Protein AF-A0A7D9KHF2-F1 (afdb_monomer)

Secondary structure (DSSP, 8-state):
-----S---HHHHHHHHHHHHHTPPTT--GGG-EEEE---GGGTTHHHHHHHSTT-EEEEPPTT-GGG-THHHHHHHHHHHHHHH-------SS-HHHHHHHHHHHHHHHHHTT--GGGT-------

Structure (mmCIF, N/CA/C/O backbone):
data_AF-A0A7D9KHF2-F1
#
_entry.id   AF-A0A7D9KHF2-F1
#
loop_
_atom_site.group_PDB
_atom_site.id
_atom_site.type_symbol
_atom_site.label_atom_id
_atom_site.label_alt_id
_atom_site.label_comp_id
_atom_site.label_asym_id
_atom_site.label_entity_id
_atom_site.label_seq_id
_atom_site.pdbx_PDB_ins_code
_atom_site.Cartn_x
_atom_site.Cartn_y
_atom_site.Cartn_z
_atom_site.occupancy
_atom_site.B_iso_or_equiv
_atom_site.auth_seq_id
_atom_site.auth_comp_id
_atom_site.auth_asym_id
_atom_site.auth_atom_id
_atom_site.pdbx_PDB_model_num
ATOM 1 N N . MET A 1 1 ? -7.378 4.251 -11.908 1.0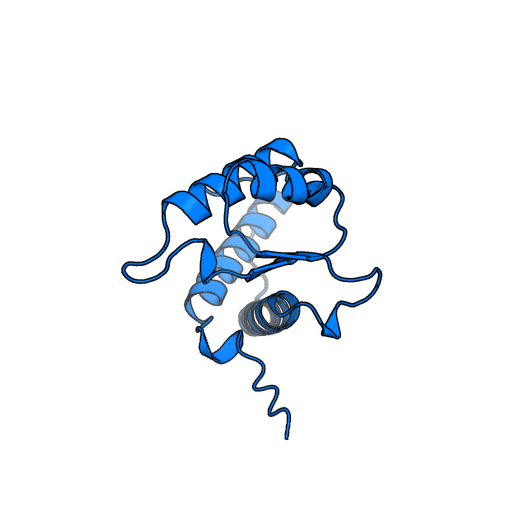0 49.62 1 MET A N 1
ATOM 2 C CA . MET A 1 1 ? -6.476 4.882 -10.918 1.00 49.62 1 MET A CA 1
ATOM 3 C C . MET A 1 1 ? -5.394 5.644 -11.676 1.00 49.62 1 MET A C 1
ATOM 5 O O . MET A 1 1 ? -4.869 5.097 -12.636 1.00 49.62 1 MET A O 1
ATOM 9 N N . ILE A 1 2 ? -5.098 6.900 -11.329 1.00 66.81 2 ILE A N 1
ATOM 10 C CA . ILE A 1 2 ? -4.013 7.657 -11.983 1.00 66.81 2 ILE A CA 1
ATOM 11 C C . ILE A 1 2 ? -2.679 7.158 -11.415 1.00 66.81 2 ILE A C 1
ATOM 13 O O . ILE A 1 2 ? -2.473 7.207 -10.202 1.00 66.81 2 ILE A O 1
ATOM 17 N N . ARG A 1 3 ? -1.773 6.669 -12.272 1.00 79.31 3 ARG A N 1
ATOM 18 C CA . ARG A 1 3 ? -0.438 6.231 -11.841 1.00 79.31 3 ARG A CA 1
ATOM 19 C C . ARG A 1 3 ? 0.366 7.428 -11.342 1.00 79.31 3 ARG A C 1
ATOM 21 O O . ARG A 1 3 ? 0.515 8.426 -12.044 1.00 79.31 3 ARG A O 1
ATOM 28 N N . ARG A 1 4 ? 0.942 7.298 -10.147 1.00 82.50 4 ARG A N 1
ATOM 29 C CA . ARG A 1 4 ? 1.852 8.285 -9.562 1.00 82.50 4 ARG A CA 1
ATOM 30 C C . ARG A 1 4 ? 3.251 7.696 -9.438 1.00 82.50 4 ARG A C 1
ATOM 32 O O . ARG A 1 4 ? 3.423 6.637 -8.847 1.00 82.50 4 ARG A O 1
ATOM 39 N N . ARG A 1 5 ? 4.251 8.415 -9.950 1.00 85.94 5 ARG A N 1
ATOM 40 C CA . ARG A 1 5 ? 5.672 8.077 -9.791 1.00 85.94 5 ARG A CA 1
ATOM 41 C C . ARG A 1 5 ? 6.340 8.941 -8.723 1.00 85.94 5 ARG A C 1
ATOM 43 O O . ARG A 1 5 ? 5.871 10.033 -8.401 1.00 85.94 5 ARG A O 1
ATOM 50 N N . GLY A 1 6 ? 7.460 8.447 -8.199 1.00 86.75 6 GLY A N 1
ATOM 51 C CA . GLY A 1 6 ? 8.242 9.099 -7.148 1.00 86.75 6 GLY A CA 1
ATOM 52 C C . GLY A 1 6 ? 7.838 8.678 -5.734 1.00 86.75 6 GLY A C 1
ATOM 53 O O . GLY A 1 6 ? 6.981 7.822 -5.536 1.00 86.75 6 GLY A O 1
ATOM 54 N N . ALA A 1 7 ? 8.489 9.277 -4.736 1.00 85.56 7 ALA A N 1
ATOM 55 C CA . ALA A 1 7 ? 8.299 8.893 -3.341 1.00 85.56 7 ALA A CA 1
ATOM 56 C C . ALA A 1 7 ? 6.873 9.185 -2.844 1.00 85.56 7 ALA A C 1
ATOM 58 O O . ALA A 1 7 ? 6.344 10.294 -3.005 1.00 85.56 7 ALA A O 1
ATOM 59 N N . PHE A 1 8 ? 6.285 8.201 -2.167 1.00 88.56 8 PHE A N 1
ATOM 60 C CA . PHE A 1 8 ? 5.020 8.351 -1.464 1.00 88.56 8 PHE A CA 1
ATOM 61 C C . PHE A 1 8 ? 5.277 8.994 -0.096 1.00 88.56 8 PHE A C 1
ATOM 63 O O . PHE A 1 8 ? 5.913 8.406 0.772 1.00 88.56 8 PHE A O 1
ATOM 70 N N . LYS A 1 9 ? 4.870 10.257 0.068 1.00 92.81 9 LYS A N 1
ATOM 71 C CA . LYS A 1 9 ? 5.149 11.064 1.269 1.00 92.81 9 LYS A CA 1
ATOM 72 C C . LYS A 1 9 ? 4.030 10.929 2.297 1.00 92.81 9 LYS A C 1
ATOM 74 O O . LYS A 1 9 ? 2.887 10.684 1.921 1.00 92.81 9 LYS A O 1
ATOM 79 N N . SER A 1 10 ? 4.331 11.205 3.564 1.00 93.38 10 SER A N 1
ATOM 80 C CA . SER A 1 10 ? 3.392 10.985 4.671 1.00 93.38 10 SER A CA 1
ATOM 81 C C . SER A 1 10 ? 2.067 11.734 4.561 1.00 93.38 10 SER A C 1
ATOM 83 O O . SER A 1 10 ? 1.017 11.135 4.760 1.00 93.38 10 SER A O 1
ATOM 85 N N . ASN A 1 11 ? 2.077 13.002 4.142 1.00 93.50 11 ASN A N 1
ATOM 86 C CA . ASN A 1 11 ? 0.830 13.746 3.913 1.00 93.50 11 ASN A CA 1
ATOM 87 C C . ASN A 1 11 ? -0.024 13.134 2.792 1.00 93.50 11 ASN A C 1
ATOM 89 O O . ASN A 1 11 ? -1.244 13.115 2.894 1.00 93.50 11 ASN A O 1
ATOM 93 N N . THR A 1 12 ? 0.606 12.635 1.721 1.00 92.31 12 THR A N 1
ATOM 94 C CA . THR A 1 12 ? -0.139 11.958 0.652 1.00 92.31 12 THR A CA 1
ATOM 95 C C . THR A 1 12 ? -0.698 10.632 1.149 1.00 92.31 12 THR A C 1
ATOM 97 O O . THR A 1 12 ? -1.858 10.346 0.891 1.00 92.31 12 THR A O 1
ATOM 100 N N . ALA A 1 13 ? 0.106 9.844 1.861 1.00 92.06 13 ALA A N 1
ATOM 101 C CA . ALA A 1 13 ? -0.331 8.566 2.403 1.00 92.06 13 ALA A CA 1
ATOM 102 C C . ALA A 1 13 ? -1.542 8.734 3.328 1.00 92.06 13 ALA A C 1
ATOM 104 O O . ALA A 1 13 ? -2.514 7.997 3.200 1.00 92.06 13 ALA A O 1
ATOM 105 N N . LYS A 1 14 ? -1.507 9.748 4.204 1.00 93.44 14 LYS A N 1
ATOM 106 C CA . LYS A 1 14 ? -2.625 10.110 5.079 1.00 93.44 14 LYS A CA 1
ATOM 107 C C . LYS A 1 14 ? -3.884 10.456 4.280 1.00 93.44 14 LYS A C 1
ATOM 109 O O . LYS A 1 14 ? -4.930 9.867 4.517 1.00 93.44 14 LYS A O 1
ATOM 114 N N . ALA A 1 15 ? -3.773 11.380 3.320 1.00 93.19 15 ALA A N 1
ATOM 115 C CA . ALA A 1 15 ? -4.910 11.808 2.503 1.00 93.19 15 ALA A CA 1
ATOM 116 C C . ALA A 1 15 ? -5.534 10.639 1.725 1.00 93.19 15 ALA A C 1
ATOM 118 O O . ALA A 1 15 ? -6.750 10.504 1.695 1.00 93.19 15 ALA A O 1
ATOM 119 N N . TRP A 1 16 ? -4.697 9.763 1.166 1.00 92.25 16 TRP A N 1
ATOM 120 C CA . TRP A 1 16 ? -5.145 8.557 0.474 1.00 92.25 16 TRP A CA 1
ATOM 121 C C . TRP A 1 16 ? -5.898 7.592 1.402 1.00 92.25 16 TRP A C 1
ATOM 123 O O . TRP A 1 16 ? -6.924 7.044 1.011 1.00 92.25 16 TRP A O 1
ATOM 133 N N . LEU A 1 17 ? -5.418 7.399 2.635 1.00 92.56 17 LEU A N 1
ATOM 134 C CA . LEU A 1 17 ? -6.090 6.544 3.613 1.00 92.56 17 LEU A CA 1
ATOM 135 C C . LEU A 1 17 ? -7.469 7.103 3.995 1.00 92.56 17 LEU A C 1
ATOM 137 O O . LEU A 1 17 ? -8.433 6.347 4.041 1.00 92.56 17 LEU A O 1
ATOM 141 N N . LEU A 1 18 ? -7.573 8.411 4.236 1.00 93.25 18 LEU A N 1
ATOM 142 C CA . LEU A 1 18 ? -8.850 9.058 4.557 1.00 93.25 18 LEU A CA 1
ATOM 143 C C . LEU A 1 18 ? -9.846 8.943 3.397 1.00 93.25 18 LEU A C 1
ATOM 145 O O . LEU A 1 18 ? -10.973 8.512 3.613 1.00 93.25 18 LEU A O 1
ATOM 149 N N . GLU A 1 19 ? -9.406 9.216 2.167 1.00 93.06 19 GLU A N 1
ATOM 150 C CA . GLU A 1 19 ? -10.228 9.043 0.962 1.00 93.06 19 GLU A CA 1
ATOM 151 C C . GLU A 1 19 ? -10.720 7.592 0.817 1.00 93.06 19 GLU A C 1
ATOM 153 O O . GLU A 1 19 ? -11.880 7.353 0.487 1.00 93.06 19 GLU A O 1
ATOM 158 N N . MET A 1 20 ? -9.870 6.601 1.107 1.00 91.38 20 MET A N 1
ATOM 159 C CA . MET A 1 20 ? -10.262 5.189 1.078 1.00 91.38 20 MET A CA 1
ATOM 160 C C . MET A 1 20 ? -11.319 4.856 2.143 1.00 91.38 20 MET A C 1
ATOM 162 O O . MET A 1 20 ? -12.248 4.102 1.859 1.00 91.38 20 MET A O 1
ATOM 166 N N . LEU A 1 21 ? -11.198 5.414 3.352 1.00 91.25 21 LEU A N 1
ATOM 167 C CA . LEU A 1 21 ? -12.165 5.214 4.438 1.00 91.25 21 LEU A CA 1
ATOM 168 C C . LEU A 1 21 ? -13.515 5.896 4.159 1.00 91.25 21 LEU A C 1
ATOM 170 O O . LEU A 1 21 ? -14.556 5.373 4.548 1.00 91.25 21 LEU A O 1
ATOM 174 N N . GLU A 1 22 ? -13.517 7.024 3.449 1.00 91.44 22 GLU A N 1
ATOM 175 C CA . GLU A 1 22 ? -14.744 7.698 2.996 1.00 91.44 22 GLU A CA 1
ATOM 176 C C . GLU A 1 22 ? -15.474 6.919 1.889 1.00 91.44 22 GLU A C 1
ATOM 178 O O . GLU A 1 22 ? -16.685 7.060 1.725 1.00 91.44 22 GLU A O 1
ATOM 183 N N . ASN A 1 23 ? -14.753 6.071 1.150 1.00 92.06 23 ASN A N 1
ATOM 184 C CA . ASN A 1 23 ? -15.265 5.305 0.012 1.00 92.06 23 ASN A CA 1
ATOM 185 C C . ASN A 1 23 ? -15.321 3.792 0.290 1.00 92.06 23 ASN A C 1
ATOM 187 O O . ASN A 1 23 ? -15.095 2.975 -0.609 1.00 92.06 23 ASN A O 1
ATOM 191 N N . LEU A 1 24 ? -15.611 3.402 1.536 1.00 88.75 24 LEU A N 1
ATOM 192 C CA . LEU A 1 24 ? -15.752 1.992 1.898 1.00 88.75 24 LEU A CA 1
ATOM 193 C C . LEU A 1 24 ? -16.899 1.311 1.121 1.00 88.75 24 LEU A C 1
ATOM 195 O O . LEU A 1 24 ? -17.916 1.944 0.819 1.00 88.75 24 LEU A O 1
ATOM 199 N N . PRO A 1 25 ? -16.768 0.006 0.804 1.00 89.00 25 PRO A N 1
ATOM 200 C CA . PRO A 1 25 ? -17.836 -0.753 0.165 1.00 89.00 25 PRO A CA 1
ATOM 201 C C . PRO A 1 25 ? -19.138 -0.730 0.974 1.00 89.00 25 PRO A C 1
ATOM 203 O O . PRO A 1 25 ? -19.124 -0.681 2.204 1.00 89.00 25 PRO A O 1
ATOM 206 N N . LEU A 1 26 ? -20.275 -0.841 0.280 1.00 89.56 26 LEU A N 1
ATOM 207 C CA . LEU A 1 26 ? -21.589 -0.872 0.922 1.00 89.56 26 LEU A CA 1
ATOM 208 C C . LEU A 1 26 ? -21.657 -1.979 1.988 1.00 89.56 26 LEU A C 1
ATOM 210 O O . LEU A 1 26 ? -21.361 -3.140 1.708 1.00 89.56 26 LEU A O 1
ATOM 214 N N . GLY A 1 27 ? -22.088 -1.613 3.195 1.00 87.94 27 GLY A N 1
ATOM 215 C CA . GLY A 1 27 ? -22.204 -2.534 4.329 1.00 87.94 27 GLY A CA 1
ATOM 216 C C . GLY A 1 27 ? -20.936 -2.675 5.175 1.00 87.94 27 GLY A C 1
ATOM 217 O O . GLY A 1 27 ? -20.988 -3.363 6.189 1.00 87.94 27 GLY A O 1
ATOM 218 N N . ILE A 1 28 ? -19.834 -2.012 4.806 1.00 89.44 28 ILE A N 1
ATOM 219 C CA . ILE A 1 28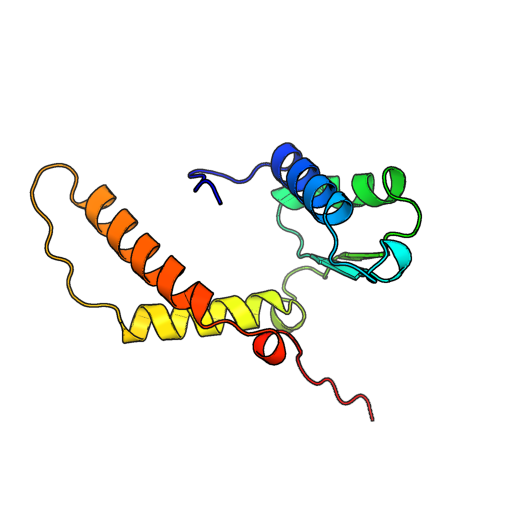 ? -18.644 -1.876 5.651 1.00 89.44 28 ILE A CA 1
ATOM 220 C C . ILE A 1 28 ? -18.638 -0.483 6.275 1.00 89.44 28 ILE A C 1
ATOM 222 O O . ILE A 1 28 ? -18.743 0.528 5.583 1.00 89.44 28 ILE A O 1
ATOM 226 N N . THR A 1 29 ? -18.500 -0.436 7.593 1.00 91.00 29 THR A N 1
ATOM 227 C CA . THR A 1 29 ? -18.404 0.797 8.378 1.00 91.00 29 THR A CA 1
ATOM 228 C C . THR A 1 29 ? -17.001 0.939 8.960 1.00 91.00 29 THR A C 1
ATOM 230 O O . THR A 1 29 ? -16.298 -0.053 9.151 1.00 91.00 29 THR A O 1
ATOM 233 N N . VAL A 1 30 ? -16.565 2.167 9.239 1.00 90.88 30 VAL A N 1
ATOM 234 C CA . VAL A 1 30 ? -15.194 2.457 9.706 1.00 90.88 30 VAL A CA 1
ATOM 235 C C . VAL A 1 30 ? -14.825 1.683 10.981 1.00 90.88 30 VAL A C 1
ATOM 237 O O . VAL A 1 30 ? -13.700 1.208 11.105 1.00 90.88 30 VAL A O 1
ATOM 240 N N . ASP A 1 31 ? -15.773 1.493 11.895 1.00 92.31 31 ASP A N 1
ATOM 241 C CA . ASP A 1 31 ? -15.616 0.729 13.140 1.00 92.31 31 ASP A CA 1
ATOM 242 C C . ASP A 1 31 ? -15.425 -0.782 12.932 1.00 92.31 31 ASP A C 1
ATOM 244 O O . ASP A 1 31 ? -14.897 -1.469 13.804 1.00 92.31 31 ASP A O 1
ATOM 248 N N . SER A 1 32 ? -15.798 -1.301 11.760 1.00 90.25 32 SER A N 1
ATOM 249 C CA . SER A 1 32 ? -15.538 -2.689 11.358 1.00 90.25 32 SER A CA 1
ATOM 250 C C . SER A 1 32 ? -14.179 -2.885 10.670 1.00 90.25 32 SER A C 1
ATOM 252 O O . SER A 1 32 ? -13.801 -4.016 10.355 1.00 90.25 32 SER A O 1
ATOM 254 N N . VAL A 1 33 ? -13.431 -1.801 10.431 1.00 89.62 33 VAL A N 1
ATOM 255 C CA . VAL A 1 33 ? -12.158 -1.822 9.704 1.00 89.62 33 VAL A CA 1
ATOM 256 C C . VAL A 1 33 ? -10.977 -1.775 10.670 1.00 89.62 33 VAL A C 1
ATOM 258 O O . VAL A 1 33 ? -10.878 -0.912 11.543 1.00 89.62 33 VAL A O 1
ATOM 261 N N . VAL A 1 34 ? -10.020 -2.678 10.445 1.00 90.50 34 VAL A N 1
ATOM 262 C CA . VAL A 1 34 ? -8.692 -2.635 11.062 1.00 90.50 34 VAL A CA 1
ATOM 263 C C . VAL A 1 34 ? -7.664 -2.309 9.986 1.00 90.50 34 VAL A C 1
ATOM 265 O O . VAL A 1 34 ? -7.476 -3.078 9.043 1.00 90.50 34 VAL A O 1
ATOM 268 N N . VAL A 1 35 ? -6.968 -1.184 10.131 1.00 90.31 35 VAL A N 1
ATOM 269 C CA . VAL A 1 35 ? -5.853 -0.818 9.250 1.00 90.31 35 VAL A CA 1
ATOM 270 C C . VAL A 1 35 ? -4.570 -1.411 9.815 1.00 90.31 35 VAL A C 1
ATOM 272 O O . VAL A 1 35 ? -4.139 -1.039 10.903 1.00 90.31 35 VAL A O 1
ATOM 275 N N . VAL A 1 36 ? -3.952 -2.327 9.070 1.00 89.81 36 VAL A N 1
ATOM 276 C CA . VAL A 1 36 ? -2.659 -2.934 9.416 1.00 89.81 36 VAL A CA 1
ATOM 277 C C . VAL A 1 36 ? -1.559 -2.270 8.591 1.00 89.81 36 VAL A C 1
ATOM 279 O O . VAL A 1 36 ? -1.651 -2.246 7.364 1.00 89.81 36 VAL A O 1
ATOM 282 N N . CYS A 1 37 ? -0.511 -1.745 9.230 1.00 90.12 37 CYS A N 1
ATOM 283 C CA . CYS A 1 37 ? 0.610 -1.127 8.514 1.00 90.12 37 CYS 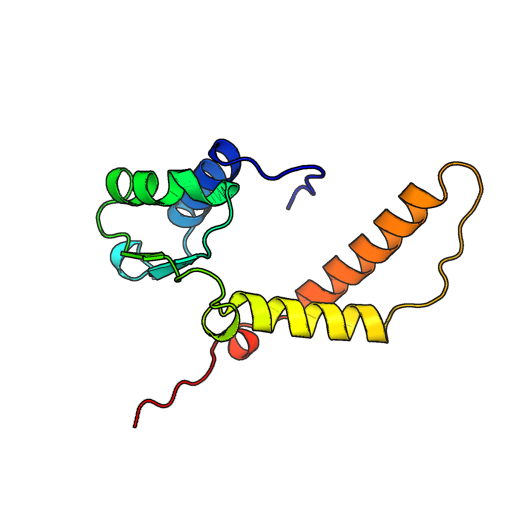A CA 1
ATOM 284 C C . CYS A 1 37 ? 1.974 -1.459 9.130 1.00 90.12 37 CYS A C 1
ATOM 286 O O . CYS A 1 37 ? 2.092 -1.776 10.312 1.00 90.12 37 CYS A O 1
ATOM 288 N N . ASP A 1 38 ? 3.030 -1.3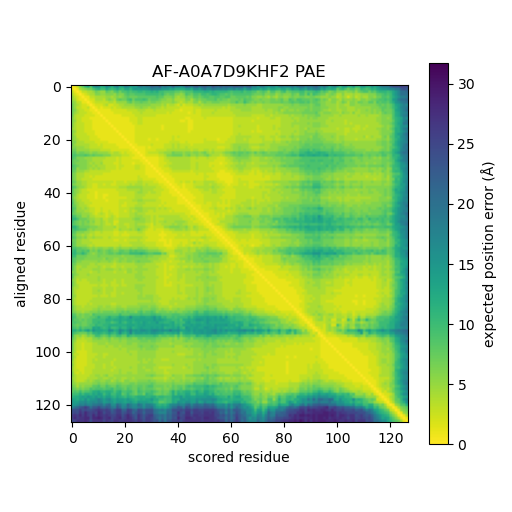32 8.327 1.00 89.88 38 ASP A N 1
ATOM 289 C CA . ASP A 1 38 ? 4.412 -1.392 8.800 1.00 89.88 38 ASP A CA 1
ATOM 290 C C . ASP A 1 38 ? 4.933 -0.010 9.251 1.00 89.88 38 ASP A C 1
ATOM 292 O O . ASP A 1 38 ? 4.233 1.007 9.202 1.00 89.88 38 ASP A O 1
ATOM 296 N N . ASN A 1 39 ? 6.201 0.034 9.665 1.00 89.50 39 ASN A N 1
ATOM 297 C CA . ASN A 1 39 ? 6.866 1.239 10.166 1.00 89.50 39 ASN A CA 1
ATOM 298 C C . ASN A 1 39 ? 7.545 2.092 9.083 1.00 89.50 39 ASN A C 1
ATOM 300 O O . ASN A 1 39 ? 8.496 2.817 9.382 1.00 89.50 39 ASN A O 1
ATOM 304 N N . ALA A 1 40 ? 7.085 2.034 7.829 1.00 88.81 40 ALA A N 1
ATOM 305 C CA . ALA A 1 40 ? 7.637 2.885 6.781 1.00 88.81 40 ALA A CA 1
ATOM 306 C C . ALA A 1 40 ? 7.495 4.386 7.137 1.00 88.81 40 ALA A C 1
ATOM 308 O O . ALA A 1 40 ? 6.457 4.800 7.664 1.00 88.81 40 ALA A O 1
ATOM 309 N N . PRO A 1 41 ? 8.482 5.252 6.815 1.00 91.19 41 PRO A N 1
ATOM 310 C CA . PRO A 1 41 ? 8.432 6.678 7.166 1.00 91.19 41 PRO A CA 1
ATOM 311 C C . PRO A 1 41 ? 7.203 7.429 6.630 1.00 91.19 41 PRO A C 1
ATOM 313 O O . PRO A 1 41 ? 6.752 8.412 7.224 1.00 91.19 41 PRO A O 1
ATOM 316 N N . CYS A 1 42 ? 6.633 6.975 5.511 1.00 92.06 42 CYS A N 1
ATOM 317 C CA . CYS A 1 42 ? 5.400 7.528 4.957 1.00 92.06 42 CYS A CA 1
ATOM 318 C C . CYS A 1 42 ? 4.165 7.264 5.838 1.00 92.06 42 CYS A C 1
ATOM 320 O O . CYS A 1 42 ? 3.213 8.029 5.766 1.00 92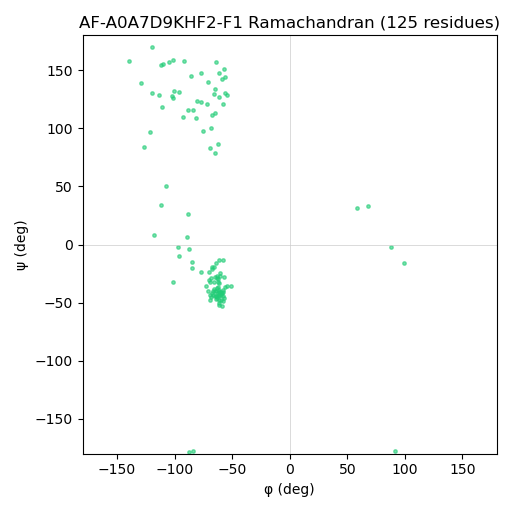.06 42 CYS A O 1
ATOM 322 N N . HIS A 1 43 ? 4.181 6.269 6.724 1.00 91.62 43 HIS A N 1
ATOM 323 C CA . HIS A 1 43 ? 3.067 5.957 7.628 1.00 91.62 43 HIS A CA 1
ATOM 324 C C . HIS A 1 43 ? 3.138 6.723 8.957 1.00 91.62 43 HIS A C 1
ATOM 326 O O . HIS A 1 43 ? 2.336 6.482 9.852 1.00 91.62 43 HIS A O 1
ATOM 332 N N . SER A 1 44 ? 4.083 7.658 9.111 1.00 92.00 44 SER A N 1
ATOM 333 C CA . SER A 1 44 ? 4.302 8.445 10.341 1.00 92.00 44 SER A CA 1
ATOM 334 C C . SER A 1 44 ? 3.100 9.266 10.827 1.00 92.00 44 SER A C 1
ATOM 336 O O . SER A 1 44 ? 3.137 9.766 11.944 1.00 92.00 44 SER A O 1
ATOM 338 N N . LYS A 1 45 ? 2.068 9.437 9.994 1.00 92.12 45 LYS A N 1
ATOM 339 C CA . LYS A 1 45 ? 0.876 10.244 10.294 1.00 92.12 45 LYS A CA 1
ATOM 340 C C . LYS A 1 45 ? -0.426 9.446 10.311 1.00 92.12 45 LYS A C 1
ATOM 342 O O . LYS A 1 45 ? -1.496 10.043 10.338 1.00 92.12 45 LYS A O 1
ATOM 347 N N . PHE A 1 46 ? -0.368 8.119 10.222 1.00 91.00 46 PHE A N 1
ATOM 348 C CA . PHE A 1 46 ? -1.584 7.307 10.135 1.00 91.00 46 PHE A CA 1
ATOM 349 C C . PHE A 1 46 ? -2.378 7.295 11.444 1.00 91.00 46 PHE A C 1
ATOM 351 O O . PHE A 1 46 ? -3.601 7.268 11.410 1.00 91.00 46 PHE A O 1
ATOM 358 N N . GLU A 1 47 ? -1.714 7.416 12.591 1.00 88.00 47 GLU A N 1
ATOM 359 C CA . GLU A 1 47 ? -2.367 7.542 13.896 1.00 88.00 47 GLU A CA 1
ATOM 360 C C . GLU A 1 47 ? -3.225 8.803 14.003 1.00 88.00 47 GLU A C 1
ATOM 362 O O . GLU A 1 47 ? -4.235 8.800 14.701 1.00 88.00 47 GLU A O 1
ATOM 367 N N . GLU A 1 48 ? -2.868 9.873 13.284 1.00 91.12 48 GLU A N 1
ATOM 368 C CA . GLU A 1 48 ? -3.693 11.082 13.222 1.00 91.12 48 GLU A CA 1
ATOM 369 C C . GLU A 1 48 ? -5.063 10.784 12.582 1.00 91.12 48 GLU A C 1
ATOM 371 O O . GLU A 1 48 ? -6.053 11.412 12.949 1.00 91.12 48 GLU A O 1
ATOM 376 N N . CYS A 1 49 ? -5.155 9.795 11.680 1.00 87.12 49 CYS A N 1
ATOM 377 C CA . CYS A 1 49 ? -6.424 9.398 11.060 1.00 87.12 49 CYS A CA 1
ATOM 378 C C . CYS A 1 49 ? -7.415 8.810 12.069 1.00 87.12 49 CYS A C 1
ATOM 380 O O . CYS A 1 49 ? -8.614 8.936 11.862 1.00 87.12 49 CYS A O 1
ATOM 382 N N . VAL A 1 50 ? -6.945 8.192 13.159 1.00 85.31 50 VAL A N 1
ATOM 383 C CA . VAL A 1 50 ? -7.824 7.643 14.209 1.00 85.31 50 VAL A CA 1
ATOM 384 C C . VAL A 1 50 ? -8.572 8.764 14.936 1.00 85.31 50 VAL A C 1
ATOM 386 O O . VAL A 1 50 ? -9.715 8.590 15.348 1.00 85.31 50 VAL A O 1
ATOM 389 N N . ILE A 1 51 ? -7.946 9.938 15.061 1.00 85.25 51 ILE A N 1
ATOM 390 C CA . ILE A 1 51 ? -8.577 11.129 15.643 1.00 85.25 51 ILE A CA 1
ATOM 391 C C . ILE A 1 51 ? -9.637 11.687 14.684 1.00 85.25 51 ILE A C 1
ATOM 393 O O . ILE A 1 51 ? -10.704 12.111 15.119 1.00 85.25 51 ILE A O 1
ATOM 397 N N . GLU A 1 52 ? -9.342 11.685 13.384 1.00 86.38 52 GLU A N 1
ATOM 398 C CA . GLU A 1 52 ? -10.231 12.210 12.339 1.00 86.38 52 GLU A CA 1
ATOM 399 C C . GLU A 1 52 ? -11.393 11.263 12.002 1.00 86.38 52 GLU A C 1
ATOM 401 O O . GLU A 1 52 ? -12.432 11.721 11.535 1.00 86.38 52 GLU A O 1
ATOM 406 N N . GLN A 1 53 ? -11.242 9.962 12.267 1.00 88.00 53 GLN A N 1
ATOM 407 C CA . GLN A 1 53 ? -12.225 8.917 11.980 1.00 88.00 53 GLN A CA 1
ATOM 408 C C . GLN A 1 53 ? -12.527 8.098 13.248 1.00 88.00 53 GLN A C 1
ATOM 410 O O . GLN A 1 53 ? -11.931 7.035 13.462 1.00 88.00 53 GLN A O 1
ATOM 415 N N . PRO A 1 54 ? -13.447 8.574 14.112 1.00 85.81 54 PRO A N 1
ATOM 416 C CA . PRO A 1 54 ? -13.817 7.869 15.334 1.00 85.81 54 PRO A CA 1
ATOM 417 C C . PRO A 1 54 ? -14.304 6.444 15.043 1.00 85.81 54 PRO A C 1
ATOM 419 O O . PRO A 1 54 ? -15.172 6.235 14.200 1.00 85.81 54 PRO A O 1
ATOM 422 N N . GLY A 1 55 ? -13.752 5.466 15.762 1.00 86.31 55 GLY A N 1
ATOM 423 C CA . GLY A 1 55 ? -14.061 4.042 15.586 1.00 86.31 55 GLY A CA 1
ATOM 424 C C . GLY A 1 55 ? -13.039 3.277 14.743 1.00 86.31 55 GLY A C 1
ATOM 425 O O . GLY A 1 55 ? -12.980 2.056 14.846 1.00 86.31 55 GLY A O 1
ATOM 426 N N . LEU A 1 56 ? -12.177 3.964 13.984 1.00 91.44 56 LEU A N 1
ATOM 427 C CA . LEU A 1 56 ? -11.110 3.313 13.227 1.00 91.44 56 LEU A CA 1
ATOM 428 C C . LEU A 1 56 ? -10.143 2.580 14.166 1.00 91.44 56 LEU A C 1
ATOM 430 O O . LEU A 1 56 ? -9.556 3.182 15.067 1.00 91.44 56 LEU A O 1
ATOM 434 N N . THR A 1 57 ? -9.911 1.294 13.907 1.00 91.00 57 THR A N 1
ATOM 435 C CA . THR A 1 57 ? -8.883 0.528 14.617 1.00 91.00 57 THR A CA 1
ATOM 436 C C . THR A 1 57 ? -7.595 0.495 13.802 1.00 91.00 57 THR A C 1
ATOM 438 O O . THR A 1 57 ? -7.599 0.172 12.614 1.00 91.00 57 THR A O 1
ATOM 441 N N . PHE A 1 58 ? -6.470 0.796 14.449 1.00 90.50 58 PHE A N 1
ATOM 442 C CA . PHE A 1 58 ? -5.157 0.821 13.813 1.00 90.50 58 PHE A CA 1
ATOM 443 C C . PHE A 1 58 ? -4.203 -0.189 14.456 1.00 90.50 58 PHE A C 1
ATOM 445 O O . PHE A 1 58 ? -4.054 -0.226 15.676 1.00 90.50 58 PHE A O 1
ATOM 452 N N . CYS A 1 59 ? -3.539 -0.998 13.631 1.00 90.69 59 CYS A N 1
ATOM 453 C CA . CYS A 1 59 ? -2.570 -2.008 14.036 1.00 90.69 59 CYS A CA 1
ATOM 454 C C . CYS A 1 59 ? -1.220 -1.725 13.364 1.00 90.69 59 CYS A C 1
ATOM 456 O O . CYS A 1 59 ? -0.976 -2.096 12.212 1.00 90.69 59 CYS A O 1
ATOM 458 N N . ARG A 1 60 ? -0.330 -1.057 14.103 1.00 91.06 60 ARG A N 1
ATOM 459 C CA . ARG A 1 60 ? 1.061 -0.862 13.691 1.00 91.06 60 ARG A CA 1
ATOM 460 C C . ARG A 1 60 ? 1.859 -2.120 14.004 1.00 91.06 60 ARG A C 1
ATOM 462 O O . ARG A 1 60 ? 1.901 -2.565 15.148 1.00 91.06 60 ARG A O 1
ATOM 469 N N . LEU A 1 61 ? 2.499 -2.682 12.988 1.00 90.88 61 LEU A N 1
ATOM 470 C CA . LEU A 1 61 ? 3.370 -3.837 13.146 1.00 90.88 61 LEU A CA 1
ATOM 471 C C . LEU A 1 61 ? 4.721 -3.422 13.729 1.00 90.88 61 LEU A C 1
ATOM 473 O O . LEU A 1 61 ? 5.243 -2.347 13.429 1.00 90.88 61 LEU A O 1
ATOM 477 N N . GLU A 1 62 ? 5.320 -4.310 14.516 1.00 87.81 62 GL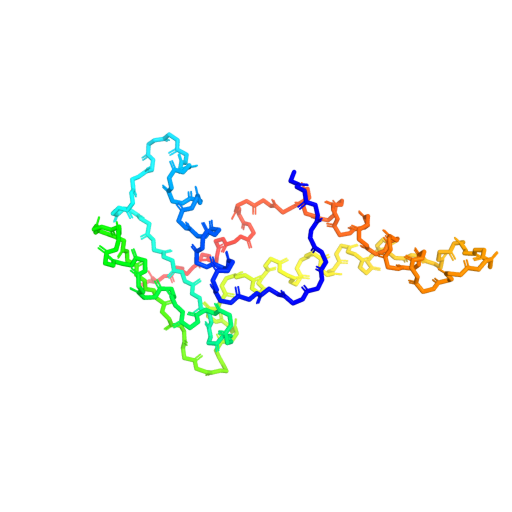U A N 1
ATOM 478 C CA . GLU A 1 62 ? 6.680 -4.129 15.017 1.00 87.81 62 GLU A CA 1
ATOM 479 C C . GLU A 1 62 ? 7.712 -4.128 13.883 1.00 87.81 62 GLU A C 1
ATOM 481 O O . GLU A 1 62 ? 7.499 -4.672 12.790 1.00 87.81 62 GLU A O 1
ATOM 486 N N . GLN A 1 63 ? 8.868 -3.512 14.141 1.00 85.38 63 GLN A N 1
ATOM 487 C CA . GLN A 1 63 ? 9.967 -3.508 13.174 1.00 85.38 63 GLN A CA 1
ATOM 488 C C . GLN A 1 63 ? 10.360 -4.939 12.783 1.00 85.38 63 GLN A C 1
ATOM 490 O O . GLN A 1 63 ? 10.328 -5.855 13.601 1.00 85.38 63 GLN A O 1
ATOM 495 N N . TYR A 1 64 ? 10.736 -5.123 11.515 1.00 82.00 64 TYR A N 1
ATOM 496 C CA . TYR A 1 64 ? 11.172 -6.416 10.973 1.00 82.00 64 TYR A CA 1
ATOM 497 C C . TYR A 1 64 ? 10.142 -7.551 11.103 1.00 82.00 64 TYR A C 1
ATOM 499 O O . TYR A 1 64 ? 10.521 -8.717 11.176 1.00 82.00 64 TYR A O 1
ATOM 507 N N . SER A 1 65 ? 8.842 -7.232 11.051 1.00 86.56 65 SER A N 1
ATOM 508 C CA . SER A 1 65 ? 7.752 -8.222 11.101 1.00 86.56 65 SER A CA 1
ATOM 509 C C . SER A 1 65 ? 7.034 -8.438 9.753 1.00 86.56 65 SER A C 1
ATOM 511 O O . SER A 1 65 ? 5.803 -8.401 9.704 1.00 86.56 65 SER A O 1
ATOM 513 N N . PRO A 1 66 ? 7.739 -8.683 8.626 1.00 83.06 66 PRO A N 1
ATOM 514 C CA . PRO A 1 66 ? 7.088 -8.828 7.325 1.00 83.06 66 PRO A CA 1
ATOM 515 C C . PRO A 1 66 ? 6.146 -10.039 7.271 1.00 83.06 66 PRO A C 1
ATOM 517 O O . PRO A 1 66 ? 5.154 -10.005 6.551 1.00 83.06 66 PRO A O 1
ATOM 520 N N . MET A 1 67 ? 6.396 -11.076 8.071 1.00 85.00 67 MET A N 1
ATOM 521 C CA . MET A 1 67 ? 5.538 -12.266 8.137 1.00 85.00 67 MET A CA 1
ATOM 522 C C . MET A 1 67 ? 4.141 -11.971 8.701 1.00 85.00 67 MET A C 1
ATOM 524 O O . MET A 1 67 ? 3.223 -12.753 8.484 1.00 85.00 67 MET A O 1
ATOM 528 N N . LEU A 1 68 ? 3.976 -10.846 9.406 1.00 85.06 68 LEU A N 1
ATOM 529 C CA . LEU A 1 68 ? 2.699 -10.414 9.974 1.00 85.06 68 LEU A CA 1
ATOM 530 C C . LEU A 1 68 ? 1.958 -9.417 9.073 1.00 85.06 68 LEU A C 1
ATOM 532 O O . LEU A 1 68 ? 0.801 -9.105 9.340 1.00 85.06 68 LEU A O 1
ATOM 536 N N . ASN A 1 69 ? 2.602 -8.911 8.015 1.00 87.25 69 ASN A N 1
ATOM 537 C CA . ASN A 1 69 ? 1.976 -7.966 7.101 1.00 87.25 69 ASN A CA 1
ATOM 538 C C . ASN A 1 69 ? 1.328 -8.713 5.921 1.00 87.25 69 ASN A C 1
ATOM 540 O O . ASN A 1 69 ? 2.055 -9.205 5.049 1.00 87.25 69 ASN A O 1
ATOM 544 N N . PRO A 1 70 ? -0.015 -8.770 5.829 1.00 82.06 70 PRO A N 1
ATOM 545 C CA . PRO A 1 70 ? -0.698 -9.509 4.767 1.00 82.06 70 PRO A CA 1
ATOM 546 C C . PRO A 1 70 ? -0.355 -8.989 3.362 1.00 82.06 70 PRO A C 1
ATOM 548 O O . PRO A 1 70 ? -0.382 -9.764 2.403 1.00 82.06 70 PRO A O 1
ATOM 551 N N . VAL A 1 71 ? 0.061 -7.719 3.231 1.00 85.88 71 VAL A N 1
ATOM 552 C CA . VAL A 1 71 ? 0.476 -7.143 1.941 1.00 85.88 71 VAL A CA 1
ATOM 553 C C . VAL A 1 71 ? 1.670 -7.880 1.329 1.00 85.88 71 VAL A C 1
ATOM 555 O O . VAL A 1 71 ? 1.793 -7.947 0.110 1.00 85.88 71 VAL A O 1
ATOM 558 N N . ASN A 1 72 ? 2.529 -8.503 2.142 1.00 87.50 72 ASN A N 1
ATOM 559 C CA . ASN A 1 72 ? 3.687 -9.236 1.631 1.00 87.50 72 ASN A CA 1
ATOM 560 C C . ASN A 1 72 ? 3.285 -10.499 0.864 1.00 87.50 72 ASN A C 1
ATOM 562 O O . ASN A 1 72 ? 3.971 -10.883 -0.086 1.00 87.50 72 ASN A O 1
ATOM 566 N N . THR A 1 73 ? 2.148 -11.111 1.208 1.00 86.25 73 THR A N 1
ATOM 567 C CA . THR A 1 73 ? 1.588 -12.229 0.433 1.00 86.25 73 THR A CA 1
ATOM 568 C C . THR A 1 73 ? 1.111 -11.750 -0.937 1.00 86.25 73 THR A C 1
ATOM 570 O O . THR A 1 73 ? 1.373 -12.409 -1.946 1.00 86.25 73 THR A O 1
ATOM 573 N N . VAL A 1 74 ? 0.466 -10.579 -0.986 1.00 87.06 74 VAL A N 1
ATOM 574 C CA . VAL A 1 74 ? 0.035 -9.942 -2.240 1.00 87.06 74 VAL A CA 1
ATOM 575 C C . VAL A 1 74 ? 1.240 -9.629 -3.120 1.00 87.06 74 VAL A C 1
ATOM 577 O O . VAL A 1 74 ? 1.278 -10.058 -4.274 1.00 87.06 74 VAL A O 1
ATOM 580 N N . TRP A 1 75 ? 2.265 -8.976 -2.562 1.00 89.00 75 TRP A N 1
ATOM 581 C CA . TRP A 1 75 ? 3.491 -8.659 -3.293 1.00 89.00 75 TRP A CA 1
ATOM 582 C C . TRP A 1 75 ? 4.196 -9.904 -3.823 1.00 89.00 75 TRP A C 1
ATOM 584 O O . TRP A 1 75 ? 4.581 -9.924 -4.988 1.00 89.00 75 TRP A O 1
ATOM 594 N N . SER A 1 76 ? 4.304 -10.964 -3.018 1.00 89.31 76 SER A N 1
ATOM 595 C CA . SER A 1 76 ? 4.952 -12.216 -3.434 1.00 89.31 76 SER A CA 1
ATOM 596 C C . SER A 1 76 ? 4.255 -12.853 -4.640 1.00 89.31 76 SER A C 1
ATOM 598 O O . SER A 1 76 ? 4.912 -13.340 -5.561 1.00 89.31 76 SER A O 1
ATOM 600 N N . LYS A 1 77 ? 2.916 -12.838 -4.666 1.00 88.69 77 LYS A N 1
ATOM 601 C CA . LYS A 1 77 ? 2.130 -13.363 -5.793 1.00 88.69 77 LYS A CA 1
ATOM 602 C C . LYS A 1 77 ? 2.270 -12.499 -7.034 1.00 88.69 77 LYS A C 1
ATOM 604 O O . LYS A 1 77 ? 2.543 -13.023 -8.111 1.00 88.69 77 LYS A O 1
ATOM 609 N N . MET A 1 78 ? 2.129 -11.189 -6.870 1.00 91.81 78 MET A N 1
ATOM 610 C CA . MET A 1 78 ? 2.301 -10.240 -7.960 1.00 91.81 78 MET A CA 1
ATOM 611 C C . MET A 1 78 ? 3.699 -10.375 -8.582 1.00 91.81 78 MET A C 1
ATOM 613 O O . MET A 1 78 ? 3.830 -10.500 -9.797 1.00 91.81 78 MET A O 1
ATOM 617 N N . GLU A 1 79 ? 4.745 -10.456 -7.755 1.00 92.06 79 GLU A N 1
ATOM 618 C CA . GLU A 1 79 ? 6.123 -10.663 -8.201 1.00 92.06 79 GLU A CA 1
ATOM 619 C C . GLU A 1 79 ? 6.292 -11.9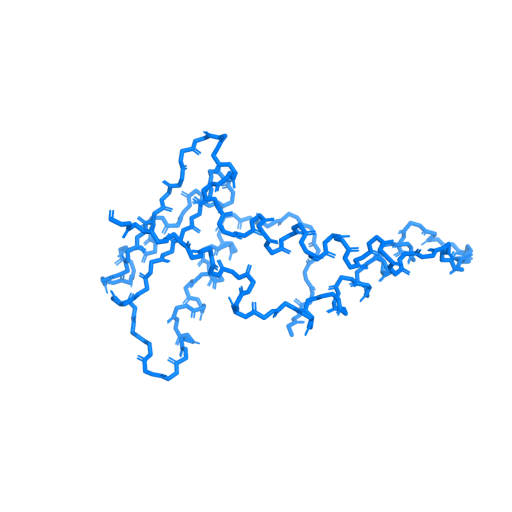93 -8.950 1.00 92.06 79 GLU A C 1
ATOM 621 O O . GLU A 1 79 ? 6.966 -12.033 -9.981 1.00 92.06 79 GLU A O 1
ATOM 626 N N . ALA A 1 80 ? 5.665 -13.077 -8.483 1.00 92.19 80 ALA A N 1
ATOM 627 C CA . ALA A 1 80 ? 5.701 -14.369 -9.167 1.00 92.19 80 ALA A CA 1
ATOM 628 C C . ALA A 1 80 ? 5.075 -14.296 -10.571 1.00 92.19 80 ALA A C 1
ATOM 630 O O . ALA A 1 80 ? 5.679 -14.778 -11.533 1.00 92.19 80 ALA A O 1
ATOM 631 N N . VAL A 1 81 ? 3.917 -13.641 -10.710 1.00 91.44 81 VAL A N 1
ATOM 632 C CA . VAL A 1 81 ? 3.248 -13.438 -12.007 1.00 91.44 81 VAL A CA 1
ATOM 633 C C . VAL A 1 81 ? 4.110 -12.580 -12.933 1.00 91.44 81 VAL A C 1
ATOM 635 O O . VAL A 1 81 ? 4.340 -12.958 -14.086 1.00 91.44 81 VAL A O 1
ATOM 638 N N . VAL A 1 82 ? 4.647 -11.464 -12.429 1.00 93.69 82 VAL A N 1
ATOM 639 C CA . VAL A 1 82 ? 5.540 -10.587 -13.197 1.00 93.69 82 VAL A CA 1
ATOM 640 C C . VAL A 1 82 ? 6.760 -11.369 -13.684 1.00 93.69 82 VAL A C 1
ATOM 642 O O . VAL A 1 82 ? 7.055 -11.337 -14.876 1.00 93.69 82 VAL A O 1
ATOM 645 N N . LYS A 1 83 ? 7.433 -12.139 -12.817 1.00 93.25 83 LYS A N 1
ATOM 646 C CA . LYS A 1 83 ? 8.591 -12.972 -13.194 1.00 93.25 83 LYS A CA 1
ATOM 647 C C . LYS A 1 83 ? 8.242 -14.028 -14.242 1.00 93.25 83 LYS A C 1
ATOM 649 O O . LYS A 1 83 ? 9.018 -14.234 -15.171 1.00 93.25 83 LYS A O 1
ATOM 654 N N . GLN A 1 84 ? 7.084 -14.677 -14.125 1.00 93.31 84 GLN A N 1
ATOM 655 C CA . GLN A 1 84 ? 6.632 -15.685 -15.087 1.00 93.31 84 GLN A CA 1
ATOM 656 C C . GLN A 1 84 ? 6.391 -15.085 -16.481 1.00 93.31 84 GLN A C 1
ATOM 658 O O . GLN A 1 84 ? 6.717 -15.706 -17.502 1.00 93.31 84 GLN A O 1
ATOM 663 N N . ARG A 1 85 ? 5.822 -13.876 -16.536 1.00 91.25 85 ARG A N 1
ATOM 664 C CA . ARG A 1 85 ? 5.501 -13.166 -17.784 1.00 91.25 85 ARG A CA 1
ATOM 665 C C . ARG A 1 85 ? 6.672 -12.376 -18.348 1.00 91.25 85 ARG A C 1
ATOM 667 O O . ARG A 1 85 ? 6.695 -12.106 -19.545 1.00 91.25 85 ARG A O 1
ATOM 674 N N . MET A 1 86 ? 7.665 -12.057 -17.525 1.00 92.75 86 MET A N 1
ATOM 675 C CA . MET A 1 86 ? 8.820 -11.278 -17.938 1.00 92.75 86 MET A CA 1
ATOM 676 C C . MET A 1 86 ? 9.550 -11.958 -19.104 1.00 92.75 86 MET A C 1
ATOM 678 O O . MET A 1 86 ? 9.998 -13.105 -19.045 1.00 92.75 86 MET A O 1
ATOM 682 N N . ARG A 1 87 ? 9.646 -11.226 -20.205 1.00 92.44 87 ARG A N 1
ATOM 683 C CA . ARG A 1 87 ? 10.500 -11.483 -21.372 1.00 92.44 87 ARG A CA 1
ATOM 684 C C . ARG A 1 87 ? 11.471 -10.325 -21.569 1.00 92.44 87 ARG A C 1
ATOM 686 O O . ARG A 1 87 ? 11.317 -9.282 -20.934 1.00 92.44 87 ARG A O 1
ATOM 693 N N . VAL A 1 88 ? 12.444 -10.498 -22.463 1.00 88.25 88 VAL A N 1
ATOM 694 C CA . VAL A 1 88 ? 13.318 -9.402 -22.905 1.00 88.25 88 VAL A CA 1
ATOM 695 C C . VAL A 1 88 ? 12.455 -8.376 -23.653 1.00 88.25 88 VAL A C 1
ATOM 697 O O . VAL A 1 88 ? 11.936 -8.715 -24.719 1.00 88.25 88 VAL A O 1
ATOM 700 N N . PRO A 1 89 ? 12.262 -7.153 -23.123 1.00 87.12 89 PRO A N 1
ATOM 701 C CA . PRO A 1 89 ? 11.445 -6.158 -23.800 1.00 87.12 89 PRO A CA 1
ATOM 702 C C . PRO A 1 89 ? 12.173 -5.650 -25.043 1.00 87.12 89 PRO A C 1
ATOM 704 O O . PRO A 1 89 ? 13.383 -5.401 -25.010 1.00 87.12 89 PRO A O 1
ATOM 707 N N . GLN A 1 90 ? 11.430 -5.455 -26.129 1.00 87.31 90 GLN A N 1
ATOM 708 C CA . GLN A 1 90 ? 11.944 -4.696 -27.262 1.00 87.31 90 GLN A CA 1
ATOM 709 C C . GLN A 1 90 ? 12.000 -3.223 -26.866 1.00 87.31 90 GLN A C 1
ATOM 711 O O . GLN A 1 90 ? 10.990 -2.636 -26.490 1.00 87.31 90 GLN A O 1
ATOM 716 N N . VAL A 1 91 ? 13.196 -2.644 -26.916 1.00 91.12 91 VAL A N 1
ATOM 717 C CA . VAL A 1 91 ? 13.450 -1.256 -26.526 1.00 91.12 91 VAL A CA 1
ATOM 718 C C . VAL A 1 91 ? 14.210 -0.553 -27.635 1.00 91.12 91 VAL A C 1
ATOM 720 O O . VAL A 1 91 ? 15.141 -1.111 -28.217 1.00 91.12 91 VAL A O 1
ATOM 723 N N . HIS A 1 92 ? 13.834 0.688 -27.902 1.00 90.62 92 HIS A N 1
ATOM 724 C CA . HIS A 1 92 ? 14.471 1.540 -28.899 1.00 90.62 92 HIS A CA 1
ATOM 725 C C . HIS A 1 92 ? 15.230 2.664 -28.189 1.00 90.62 92 HIS A C 1
ATOM 727 O O . HIS A 1 92 ? 14.926 3.004 -27.050 1.00 90.62 92 HIS A O 1
ATOM 733 N N . ARG A 1 93 ? 16.255 3.242 -28.821 1.00 87.19 93 ARG A N 1
ATOM 734 C CA . ARG A 1 93 ? 16.868 4.480 -28.307 1.00 87.19 93 ARG A CA 1
ATOM 735 C C . ARG A 1 93 ? 16.082 5.686 -28.838 1.00 87.19 93 ARG A C 1
ATOM 737 O O . ARG A 1 93 ? 15.683 5.623 -30.001 1.00 87.19 93 ARG A O 1
ATOM 744 N N . PRO A 1 94 ? 15.927 6.783 -28.066 1.00 88.50 94 PRO A N 1
ATOM 745 C CA . PRO A 1 94 ? 16.429 7.055 -26.704 1.00 88.50 94 PRO A CA 1
ATOM 746 C C . PRO A 1 94 ? 15.528 6.487 -25.580 1.00 88.50 94 PRO A C 1
ATOM 748 O O . PRO A 1 94 ? 14.543 5.825 -25.858 1.00 88.50 94 PRO A O 1
ATOM 751 N N . GLU A 1 95 ? 15.877 6.724 -24.307 1.00 91.06 95 GLU A N 1
ATOM 752 C CA . GLU A 1 95 ? 15.016 6.427 -23.133 1.00 91.06 95 GLU A CA 1
ATOM 753 C C . GLU A 1 95 ? 14.764 4.940 -22.817 1.00 91.06 95 GLU A C 1
ATOM 755 O O . GLU A 1 95 ? 13.735 4.557 -22.265 1.00 91.06 95 GLU A O 1
ATOM 760 N N . VAL A 1 96 ? 15.752 4.083 -23.083 1.00 93.19 96 VAL A N 1
ATOM 761 C CA . VAL A 1 96 ? 15.676 2.638 -22.785 1.00 93.19 96 VAL A CA 1
ATOM 762 C C . VAL A 1 96 ? 15.260 2.345 -21.332 1.00 93.19 96 VAL A C 1
ATOM 764 O O . VAL A 1 96 ? 14.549 1.373 -21.085 1.00 93.19 96 VAL A O 1
ATOM 767 N N . GLY A 1 97 ? 15.692 3.164 -20.366 1.00 92.25 97 GLY A N 1
ATOM 768 C CA . GLY A 1 97 ? 15.314 3.004 -18.957 1.00 92.25 97 GLY A CA 1
ATOM 769 C C . GLY A 1 97 ? 13.817 3.206 -18.709 1.00 92.25 97 GLY A C 1
ATOM 770 O O . GLY A 1 97 ? 13.198 2.386 -18.038 1.00 92.25 97 GLY A O 1
ATOM 771 N N . GLU A 1 98 ? 13.233 4.243 -19.306 1.00 92.69 98 GLU A N 1
ATOM 772 C CA . GLU A 1 98 ? 11.804 4.551 -19.202 1.00 92.69 98 GLU A CA 1
ATOM 773 C C . GLU A 1 98 ? 10.956 3.475 -19.887 1.00 92.69 98 GLU A C 1
ATOM 775 O O . GLU A 1 98 ? 9.998 2.979 -19.303 1.00 92.69 98 GLU A O 1
ATOM 780 N N . GLN A 1 99 ? 11.362 3.025 -21.077 1.00 93.94 99 GLN A N 1
ATOM 781 C CA . GLN A 1 99 ? 10.664 1.945 -21.783 1.00 93.94 99 GLN A CA 1
ATOM 782 C C . GLN A 1 99 ? 10.665 0.637 -20.980 1.00 93.94 99 GLN A C 1
ATOM 784 O O . GLN A 1 99 ? 9.660 -0.070 -20.926 1.00 93.94 99 GLN A O 1
ATOM 789 N N . ARG A 1 100 ? 11.777 0.316 -20.306 1.00 93.19 100 ARG A N 1
ATOM 790 C CA . ARG A 1 100 ? 11.844 -0.845 -19.404 1.00 93.19 100 ARG A CA 1
ATOM 791 C C . ARG A 1 100 ? 10.951 -0.674 -18.181 1.00 93.19 100 ARG A C 1
ATOM 793 O O . ARG A 1 100 ? 10.320 -1.646 -17.776 1.00 93.19 100 ARG A O 1
ATOM 800 N N . LEU A 1 101 ? 10.893 0.528 -17.607 1.00 92.44 101 LEU A N 1
ATOM 801 C CA . LEU A 1 101 ? 10.006 0.826 -16.485 1.00 92.44 101 LEU A CA 1
ATOM 802 C C . LEU A 1 101 ? 8.540 0.637 -16.890 1.00 92.44 101 LEU A C 1
ATOM 804 O O . LEU A 1 101 ? 7.839 -0.128 -16.240 1.00 92.44 101 LEU A O 1
ATOM 808 N N . GLN A 1 102 ? 8.105 1.249 -17.993 1.00 92.94 102 GLN A N 1
ATOM 809 C CA . GLN A 1 102 ? 6.737 1.124 -18.516 1.00 92.94 102 GLN A CA 1
ATOM 810 C C . GLN A 1 102 ? 6.355 -0.330 -18.809 1.00 92.94 102 GLN A C 1
ATOM 812 O O . GLN A 1 102 ? 5.240 -0.749 -18.515 1.00 92.94 102 GLN A O 1
ATOM 817 N N . TYR A 1 103 ? 7.291 -1.118 -19.344 1.00 94.44 103 TYR A N 1
ATOM 818 C CA . TYR A 1 103 ? 7.082 -2.544 -19.571 1.00 94.44 103 TYR A CA 1
ATOM 819 C C . TYR A 1 103 ? 6.821 -3.317 -18.270 1.00 94.44 103 TYR A C 1
ATOM 821 O O . TYR A 1 103 ? 5.865 -4.085 -18.192 1.00 94.44 103 TYR A O 1
ATOM 829 N N . VAL A 1 104 ? 7.635 -3.102 -17.230 1.00 93.38 104 VAL A N 1
ATOM 830 C CA . VAL A 1 104 ? 7.416 -3.744 -15.920 1.00 93.38 104 VAL A CA 1
ATOM 831 C C . VAL A 1 104 ? 6.127 -3.245 -15.275 1.00 93.38 104 VAL A C 1
ATOM 833 O O . VAL A 1 104 ? 5.402 -4.033 -14.672 1.00 93.38 104 VAL A O 1
ATOM 836 N N . GLU A 1 105 ? 5.815 -1.960 -15.419 1.00 92.94 105 GLU A N 1
ATOM 837 C CA . GLU A 1 105 ? 4.574 -1.383 -14.918 1.00 92.94 105 GLU A CA 1
ATOM 838 C C . GLU A 1 105 ? 3.337 -2.031 -15.571 1.00 92.94 105 GLU A C 1
ATOM 840 O O . GLU A 1 105 ? 2.404 -2.385 -14.859 1.00 92.94 105 GLU A O 1
ATOM 845 N N . ALA A 1 106 ? 3.344 -2.258 -16.889 1.00 92.06 106 ALA A N 1
ATOM 846 C CA . ALA A 1 106 ? 2.252 -2.943 -17.585 1.00 92.06 106 ALA A CA 1
ATOM 847 C C . ALA A 1 106 ? 2.078 -4.393 -17.101 1.00 92.06 106 ALA A C 1
ATOM 849 O O . ALA A 1 106 ? 0.967 -4.821 -16.800 1.00 92.06 106 ALA A O 1
ATOM 850 N N . LEU A 1 107 ? 3.183 -5.130 -16.934 1.00 93.81 107 LEU A N 1
ATOM 851 C CA . LEU A 1 107 ? 3.141 -6.475 -16.345 1.00 93.81 107 LEU A CA 1
ATOM 852 C C . LEU A 1 107 ? 2.604 -6.467 -14.909 1.00 93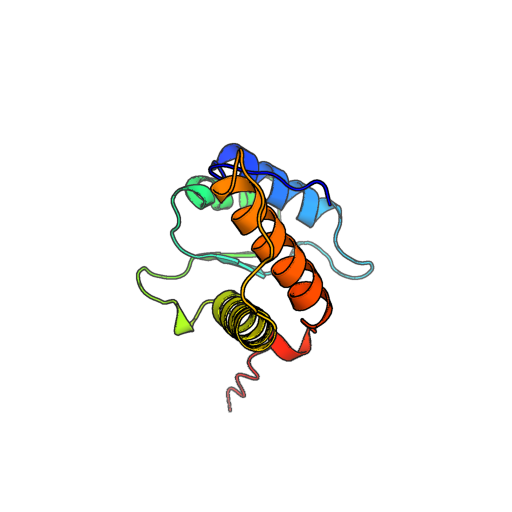.81 107 LEU A C 1
ATOM 854 O O . LEU A 1 107 ? 1.969 -7.427 -14.481 1.00 93.81 107 LEU A O 1
ATOM 858 N N . THR A 1 108 ? 2.890 -5.400 -14.163 1.00 92.69 108 THR A N 1
ATOM 859 C CA . THR A 1 108 ? 2.410 -5.223 -12.792 1.00 92.69 108 THR A CA 1
ATOM 860 C C . THR A 1 108 ? 0.902 -4.991 -12.770 1.00 92.69 108 THR A C 1
ATOM 862 O O . THR A 1 108 ? 0.224 -5.621 -11.965 1.00 92.69 108 THR A O 1
ATOM 865 N N . ASP A 1 109 ? 0.366 -4.165 -13.674 1.00 91.44 109 ASP A N 1
ATOM 866 C CA . ASP A 1 109 ? -1.084 -3.955 -13.794 1.00 91.44 109 ASP A CA 1
ATOM 867 C C . ASP A 1 109 ? -1.805 -5.272 -14.116 1.00 91.44 109 ASP A C 1
ATOM 869 O O . ASP A 1 109 ? -2.741 -5.657 -13.421 1.00 91.44 109 ASP A O 1
ATOM 873 N N . GLU A 1 110 ? -1.304 -6.031 -15.095 1.00 90.44 110 GLU A N 1
ATOM 874 C CA . GLU A 1 110 ? -1.872 -7.340 -15.441 1.00 90.44 110 GLU A CA 1
A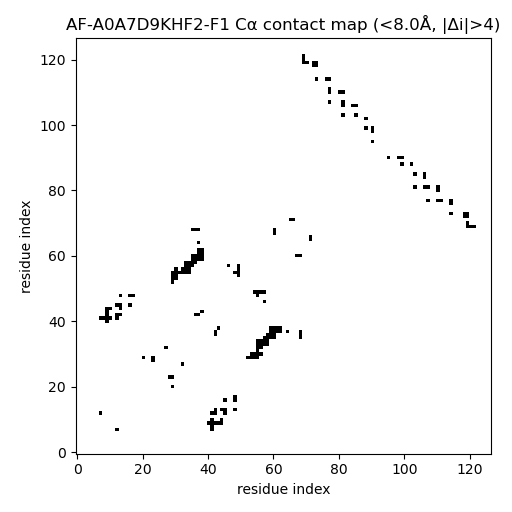TOM 875 C C . GLU A 1 110 ? -1.793 -8.354 -14.287 1.00 90.44 110 GLU A C 1
ATOM 877 O O . GLU A 1 110 ? -2.625 -9.260 -14.174 1.00 90.44 110 GLU A O 1
ATOM 882 N N . ALA A 1 111 ? -0.751 -8.265 -13.457 1.00 91.62 111 ALA A N 1
ATOM 883 C CA . ALA A 1 111 ? -0.597 -9.117 -12.285 1.00 91.62 111 ALA A CA 1
ATOM 884 C C . ALA A 1 111 ? -1.584 -8.737 -11.174 1.00 91.62 111 ALA A C 1
ATOM 886 O O . ALA A 1 111 ? -2.092 -9.630 -10.498 1.00 91.62 111 ALA A O 1
ATOM 887 N N . MET A 1 112 ? -1.878 -7.445 -11.009 1.00 87.69 112 MET A N 1
ATOM 888 C CA . MET A 1 112 ? -2.854 -6.952 -10.035 1.00 87.69 112 MET A CA 1
ATOM 889 C C . MET A 1 112 ? -4.267 -7.467 -10.321 1.00 87.69 112 MET A C 1
ATOM 891 O O . MET A 1 112 ? -4.963 -7.838 -9.379 1.00 87.69 112 MET A O 1
ATOM 895 N N . ASP A 1 113 ? -4.652 -7.597 -11.594 1.00 86.88 113 ASP A N 1
ATOM 896 C CA . ASP A 1 113 ? -5.959 -8.145 -11.997 1.00 86.88 113 ASP A CA 1
ATOM 897 C C . ASP A 1 113 ? -6.162 -9.620 -11.595 1.00 86.88 113 ASP A C 1
ATOM 899 O O . ASP A 1 113 ? -7.284 -10.122 -11.591 1.00 86.88 113 ASP A O 1
ATOM 903 N N . GLN A 1 114 ? -5.085 -10.334 -11.251 1.00 84.00 114 GLN A N 1
ATOM 904 C CA . GLN A 1 114 ? -5.127 -11.732 -10.803 1.00 84.00 114 GLN A CA 1
ATOM 905 C C . GLN A 1 114 ? -5.116 -11.879 -9.277 1.00 84.00 114 GLN A C 1
ATOM 907 O O . GLN A 1 114 ? -5.152 -13.003 -8.774 1.00 84.00 114 GLN A O 1
ATOM 912 N N . ILE A 1 115 ? -5.025 -10.775 -8.530 1.00 83.19 115 ILE A N 1
ATOM 913 C CA . ILE A 1 115 ? -5.057 -10.809 -7.069 1.00 83.19 115 ILE A CA 1
ATOM 914 C C . ILE A 1 115 ? -6.510 -10.825 -6.600 1.00 83.19 115 ILE A C 1
ATOM 916 O O . ILE A 1 115 ? -7.254 -9.861 -6.749 1.00 83.19 115 ILE A O 1
ATOM 920 N N . GLU A 1 116 ? -6.898 -11.918 -5.958 1.00 79.38 116 GLU A N 1
ATOM 921 C CA . GLU A 1 116 ? -8.224 -12.102 -5.377 1.00 79.38 116 GLU A CA 1
ATOM 922 C C . GLU A 1 116 ? -8.182 -11.968 -3.848 1.00 79.38 116 GLU A C 1
ATOM 924 O O . GLU A 1 116 ? -7.158 -12.221 -3.213 1.00 79.38 116 GLU A O 1
ATOM 929 N N . LEU A 1 117 ? -9.313 -11.645 -3.211 1.00 70.00 117 LEU A N 1
ATOM 930 C CA . LEU A 1 117 ? -9.409 -11.492 -1.746 1.00 70.00 117 LEU A CA 1
ATOM 931 C C . LEU A 1 117 ? -8.916 -12.727 -0.973 1.00 70.00 117 LEU A C 1
ATOM 933 O O . LEU A 1 117 ? -8.244 -12.608 0.052 1.00 70.00 117 LEU A O 1
ATOM 937 N N . GLN A 1 118 ? -9.166 -13.921 -1.510 1.00 67.62 118 GLN A N 1
ATOM 938 C CA . GLN A 1 118 ? -8.676 -15.193 -0.970 1.00 67.62 118 GLN A CA 1
ATOM 939 C C . GLN A 1 118 ? -7.144 -15.307 -0.940 1.00 67.62 118 GLN A C 1
ATOM 941 O O . GLN A 1 118 ? -6.585 -16.203 -0.315 1.00 67.62 118 GLN A O 1
ATOM 946 N N . ASN A 1 119 ? -6.434 -14.416 -1.630 1.00 63.03 119 ASN A N 1
ATOM 947 C CA . ASN A 1 119 ? -4.982 -14.329 -1.591 1.00 63.03 119 ASN A CA 1
ATOM 948 C C . ASN A 1 119 ? -4.453 -13.487 -0.424 1.00 63.03 119 ASN A C 1
ATOM 950 O O . ASN A 1 119 ? -3.259 -13.569 -0.146 1.00 63.03 119 ASN A O 1
ATOM 954 N N . ILE A 1 120 ? -5.316 -12.700 0.220 1.00 65.06 120 ILE A N 1
ATOM 955 C CA . ILE A 1 120 ? -4.982 -11.743 1.284 1.00 65.06 120 ILE A CA 1
ATOM 956 C C . ILE A 1 120 ? -5.324 -12.331 2.658 1.00 65.06 120 ILE A C 1
ATOM 958 O O . ILE A 1 120 ? -4.625 -12.083 3.640 1.00 65.06 120 ILE A O 1
ATOM 962 N N . VAL A 1 121 ? -6.365 -13.165 2.722 1.00 57.31 121 VAL A N 1
ATOM 963 C CA . VAL A 1 121 ? -6.742 -13.892 3.935 1.00 57.31 121 VAL A CA 1
ATOM 964 C C . VAL A 1 121 ? -5.763 -15.045 4.145 1.00 57.31 121 VAL A C 1
ATOM 966 O O . VAL A 1 121 ? -5.906 -16.124 3.570 1.00 57.31 121 VAL A O 1
ATOM 969 N N . HIS A 1 122 ? -4.760 -14.840 4.999 1.00 51.00 122 HIS A N 1
ATOM 970 C CA . HIS A 1 122 ? -4.126 -15.975 5.652 1.00 51.00 122 HIS A CA 1
ATOM 971 C C . HIS A 1 122 ? -5.184 -16.553 6.592 1.00 51.00 122 HIS A C 1
ATOM 973 O O . HIS A 1 122 ? -5.599 -15.888 7.540 1.00 51.00 122 HIS A O 1
ATOM 979 N N . ALA A 1 123 ? -5.688 -17.748 6.285 1.00 38.91 123 ALA A N 1
ATOM 980 C CA . ALA A 1 123 ? -6.524 -18.506 7.200 1.00 38.91 123 ALA A CA 1
ATOM 981 C C . ALA A 1 123 ? -5.672 -18.886 8.419 1.00 38.91 123 ALA A C 1
ATOM 983 O O . ALA A 1 123 ? -5.181 -20.006 8.537 1.00 38.91 123 ALA A O 1
ATOM 984 N N . SER A 1 124 ? -5.477 -17.933 9.326 1.00 34.81 124 SER A N 1
ATOM 985 C CA . SER A 1 124 ? -5.073 -18.209 10.691 1.00 34.81 124 SER A CA 1
ATOM 986 C C . SER A 1 124 ? -6.271 -18.879 11.345 1.00 34.81 124 SER A C 1
ATOM 988 O O . SER A 1 124 ? -7.105 -18.236 11.975 1.00 34.81 124 SER A O 1
ATOM 990 N N . ILE A 1 125 ? -6.381 -20.190 11.136 1.00 29.73 125 ILE A N 1
ATOM 991 C CA . ILE A 1 125 ? -7.123 -21.066 12.030 1.00 29.73 125 ILE A CA 1
ATOM 992 C C . ILE A 1 125 ? -6.386 -20.967 13.367 1.00 29.73 125 ILE A C 1
ATOM 994 O O . ILE A 1 125 ? -5.464 -21.732 13.646 1.00 29.73 125 ILE A O 1
ATOM 998 N N . LEU A 1 126 ? -6.753 -19.973 14.171 1.00 28.86 126 LEU A N 1
ATOM 999 C CA . LEU A 1 126 ? -6.563 -20.051 15.607 1.00 28.86 126 LEU A CA 1
ATOM 1000 C C . LEU A 1 126 ? -7.538 -21.136 16.067 1.00 28.86 126 LEU A C 1
ATOM 1002 O O . LEU A 1 126 ? -8.750 -20.927 16.084 1.00 28.86 126 LEU A O 1
ATOM 1006 N N . LYS A 1 127 ? -6.990 -22.334 16.281 1.00 32.09 127 LYS A N 1
ATOM 1007 C CA . LYS A 1 127 ? -7.643 -23.371 17.078 1.00 32.09 127 LYS A CA 1
ATOM 1008 C C . LYS A 1 127 ? -7.700 -22.930 18.532 1.00 32.09 127 LYS A C 1
ATOM 1010 O O . LYS A 1 127 ? -6.711 -22.304 18.976 1.00 32.09 127 LYS A O 1
#

Solvent-accessible surface area (backbone atoms only — not comparable to full-atom values): 7919 Å² total; per-residue (Å²): 133,87,90,79,85,78,86,76,44,32,71,56,49,38,52,53,51,52,56,49,65,76,63,50,59,92,94,58,52,59,64,78,40,72,51,75,44,68,78,53,77,34,52,77,46,50,73,58,48,41,74,78,37,77,58,45,40,78,42,78,46,64,86,94,45,64,92,77,40,52,64,53,50,47,50,54,51,34,50,50,47,30,60,73,68,60,68,88,76,91,70,58,89,77,62,50,68,58,54,52,48,54,52,54,50,53,42,46,55,62,26,53,77,70,64,50,72,79,61,49,57,74,81,76,76,79,124

Organism: Paramuricea clavata (NCBI:txid317549)

Radius of gyration: 17.72 Å; Cα contacts (8 Å, |Δi|>4): 102; chains: 1; bounding box: 39×37×46 Å

InterPro domains:
  IPR036397 Ribonuclease H superfamily [G3DSA:3.30.420.10] (4-125)
  IPR038717 Tc1-like transposase, DDE domain [PF13358] (7-88)

Nearest PDB structures (foldseek):
  1sny-assembly1_A-2  TM=3.378E-01  e=7.958E-01  Drosophila melanogaster
  4v4j-assembly1_c  TM=2.533E-01  e=3.407E+00  Thermus thermophilus HB27
  3qm3-assembly2_C  TM=2.283E-01  e=6.018E+00  Campylobacter jejuni
  7yva-assembly1_B  TM=2.019E-01  e=4.978E+00  Candida albicans

pLDDT: mean 85.64, std 13.22, range [28.86, 94.44]

Foldseek 3Di:
DDDDDDDQAQVNVQVVVLVDQVVDPPPDHQLNDEAEDEPPNSVVCVVVVCVVRPNHHYHYDDPPPVVPQLVVLVVVQLVVQLVVPDDDDDADDDPRVVSVVVVSVVSSVVSNVVDDPVSSDPPPPPD

Mean predicted aligned error: 6.4 Å

Sequence (127 aa):
MIRRRGAFKSNTAKAWLLEMLENLPLGITVDSVVVVCDNAPCHSKFEECVIEQPGLTFCRLEQYSPMLNPVNTVWSKMEAVVKQRMRVPQVHRPEVGEQRLQYVEALTDEAMDQIELQNIVHASILK